Protein AF-Q5BT86-F1 (afdb_monomer)

Foldseek 3Di:
DVVVVVCVVVVVVPPDPPPPQPAAEDDAEQDKDFDDPSHDDDPQWDWDADPVVRTIIIHHDDPPPDDDVVCVVPVVVVVVVVVVVVVVVPPPDDDD

Mean predicted aligned error: 18.53 Å

Organism: Schistosoma japonicum (NCBI:txid6182)

Structure (mmCIF, N/CA/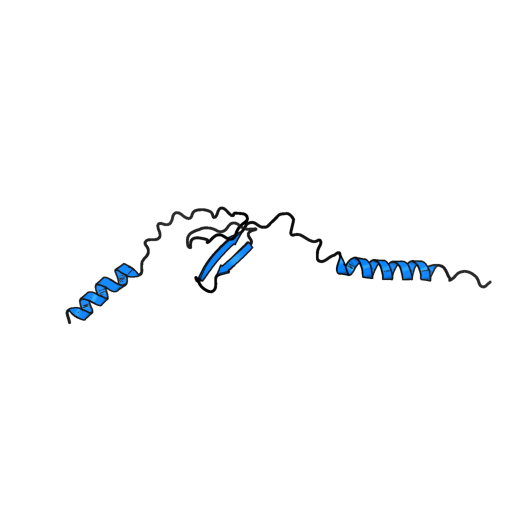C/O backbone):
data_AF-Q5BT86-F1
#
_entry.id   AF-Q5BT86-F1
#
loop_
_atom_site.group_PDB
_atom_site.id
_atom_site.type_symbol
_atom_site.label_atom_id
_atom_site.label_alt_id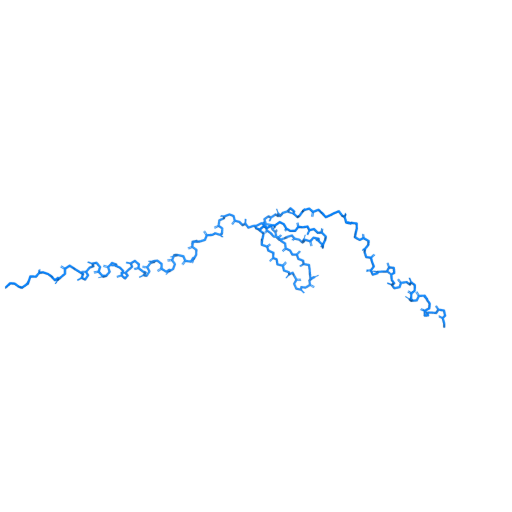
_atom_site.label_comp_id
_atom_site.label_asym_id
_atom_site.label_entity_id
_atom_site.label_seq_id
_atom_site.pdbx_PDB_ins_code
_atom_site.Cartn_x
_atom_site.Cartn_y
_atom_site.Cartn_z
_atom_site.occupancy
_atom_site.B_iso_or_equiv
_atom_site.auth_seq_id
_atom_site.auth_comp_id
_atom_site.auth_asym_id
_atom_site.auth_atom_id
_atom_site.pdbx_PDB_model_num
ATOM 1 N N . MET A 1 1 ? -21.801 3.849 41.386 1.00 61.84 1 MET A N 1
ATOM 2 C CA . MET A 1 1 ? -22.513 2.952 40.447 1.00 61.84 1 MET A CA 1
ATOM 3 C C . MET A 1 1 ? -22.869 3.656 39.135 1.00 61.84 1 MET A C 1
ATOM 5 O O . MET A 1 1 ? -22.438 3.185 38.098 1.00 61.84 1 MET A O 1
ATOM 9 N N . TYR A 1 2 ? -23.525 4.823 39.165 1.00 64.50 2 TYR A N 1
ATOM 10 C CA . TYR A 1 2 ? -23.893 5.611 37.971 1.00 64.50 2 TYR A CA 1
ATOM 11 C C . TYR A 1 2 ? -22.717 5.966 37.035 1.00 64.50 2 TYR A C 1
ATOM 13 O O . TYR A 1 2 ? -22.799 5.775 35.828 1.00 64.50 2 TYR A O 1
ATOM 21 N N . ILE A 1 3 ? -21.582 6.394 37.598 1.00 63.59 3 ILE A N 1
ATOM 22 C CA . ILE A 1 3 ? -2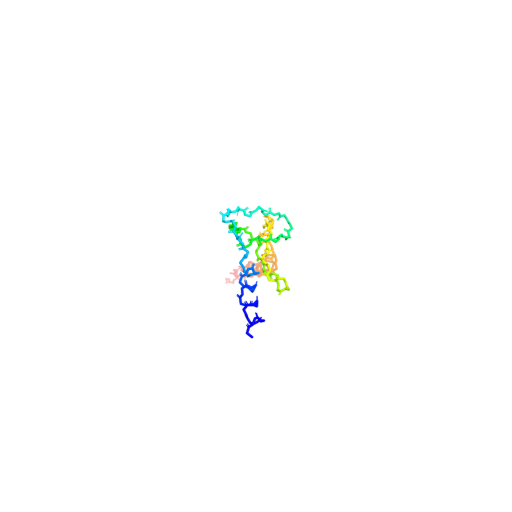0.394 6.824 36.834 1.00 63.59 3 ILE A CA 1
ATOM 23 C C . ILE A 1 3 ? -19.748 5.663 36.053 1.00 63.59 3 ILE A C 1
ATOM 25 O O . ILE A 1 3 ? -19.212 5.883 34.972 1.00 63.59 3 ILE A O 1
ATOM 29 N N . MET A 1 4 ? -19.848 4.424 36.555 1.00 62.94 4 MET A N 1
ATOM 30 C CA . MET A 1 4 ? -19.330 3.241 35.851 1.00 62.94 4 MET A CA 1
ATOM 31 C C . MET A 1 4 ? -20.229 2.824 34.689 1.00 62.94 4 MET A C 1
ATOM 33 O O . MET A 1 4 ? -19.746 2.330 33.679 1.00 62.94 4 MET A O 1
ATOM 37 N N . CYS A 1 5 ? -21.538 3.045 34.812 1.00 62.09 5 CYS A N 1
ATOM 38 C CA . CYS A 1 5 ? -22.467 2.786 33.723 1.00 62.09 5 CYS A CA 1
ATOM 39 C C . CYS A 1 5 ? -22.221 3.765 32.570 1.00 62.09 5 CYS A C 1
ATOM 41 O O . CYS A 1 5 ? -22.122 3.325 31.433 1.00 62.09 5 CYS A O 1
ATOM 43 N N . VAL A 1 6 ? -22.035 5.060 32.863 1.00 66.44 6 VAL A N 1
ATOM 44 C CA . VAL A 1 6 ? -21.805 6.100 31.842 1.00 66.44 6 VAL A CA 1
ATOM 45 C C . VAL A 1 6 ? -20.543 5.818 31.018 1.00 66.44 6 VAL A C 1
ATOM 47 O O . VAL A 1 6 ? -20.577 5.948 29.800 1.00 66.44 6 VAL A O 1
ATOM 50 N N . SER A 1 7 ? -19.447 5.362 31.627 1.00 64.69 7 SER A N 1
ATOM 51 C CA . SER A 1 7 ? -18.235 5.017 30.873 1.00 64.69 7 SER A CA 1
ATOM 52 C C . SER A 1 7 ? -18.405 3.765 30.004 1.00 64.69 7 SER A C 1
ATOM 54 O O . SER A 1 7 ? -17.954 3.763 28.861 1.00 64.69 7 SER A O 1
ATOM 56 N N . ILE A 1 8 ? -19.102 2.733 30.492 1.00 68.88 8 ILE A N 1
ATOM 57 C CA . ILE A 1 8 ? -19.326 1.475 29.755 1.00 68.88 8 ILE A CA 1
ATOM 58 C C . ILE A 1 8 ? -20.228 1.671 28.525 1.00 68.88 8 ILE A C 1
ATOM 60 O O . ILE A 1 8 ? -20.007 1.001 27.520 1.00 68.88 8 ILE A O 1
ATOM 64 N N . VAL A 1 9 ? -21.203 2.590 28.557 1.00 65.88 9 VAL A N 1
ATOM 65 C CA . VAL A 1 9 ? -22.033 2.897 27.371 1.00 65.88 9 VAL A CA 1
ATOM 66 C C . VAL A 1 9 ? -21.415 3.926 26.420 1.00 65.88 9 VAL A C 1
ATOM 68 O O . VAL A 1 9 ? -21.699 3.871 25.227 1.00 65.88 9 VAL A O 1
ATOM 71 N N . VAL A 1 10 ? -20.555 4.835 26.894 1.00 64.81 10 VAL A N 1
ATOM 72 C CA . VAL A 1 10 ? -19.961 5.888 26.042 1.00 64.81 10 VAL A CA 1
ATOM 73 C C . VAL A 1 10 ? -18.697 5.411 25.311 1.00 64.81 10 VAL A C 1
ATOM 75 O O . VAL A 1 10 ? -18.463 5.813 24.174 1.00 64.81 10 VAL A O 1
ATOM 78 N N . LEU A 1 11 ? -17.903 4.515 25.910 1.00 61.94 11 LEU A N 1
ATOM 79 C CA . LEU A 1 11 ? -16.671 3.988 25.304 1.00 61.94 11 LEU A CA 1
ATOM 80 C C . LEU A 1 11 ? -16.870 3.176 24.001 1.00 61.94 11 LEU A C 1
ATOM 82 O O . LEU A 1 11 ? -16.103 3.406 23.069 1.00 61.94 11 LEU A O 1
ATOM 86 N N . PRO A 1 12 ? -17.863 2.274 23.854 1.00 60.19 12 PRO A N 1
ATOM 87 C CA . PRO A 1 12 ? -18.025 1.502 22.617 1.00 60.19 12 PRO A CA 1
ATOM 88 C C . PRO A 1 12 ? -18.568 2.330 21.441 1.00 60.19 12 PRO A C 1
ATOM 90 O O . PRO A 1 12 ? -18.339 1.961 20.293 1.00 60.19 12 PRO A O 1
ATOM 93 N N . LEU A 1 13 ? -19.225 3.469 21.698 1.00 57.62 13 LEU A N 1
ATOM 94 C CA . LEU A 1 13 ? -19.682 4.397 20.652 1.00 57.62 13 LEU A CA 1
ATOM 95 C C . LEU A 1 13 ? -18.532 5.171 19.986 1.00 57.62 13 LEU A C 1
ATOM 97 O O . LEU A 1 13 ? -18.715 5.705 18.898 1.00 57.62 13 LEU A O 1
ATOM 101 N N . PHE A 1 14 ? -17.354 5.221 20.614 1.00 57.84 14 PHE A N 1
ATOM 102 C CA . PHE A 1 14 ? -16.189 5.948 20.099 1.00 57.84 14 PHE A CA 1
ATOM 103 C C . PHE A 1 14 ? -15.207 5.072 19.301 1.00 57.84 14 PHE A C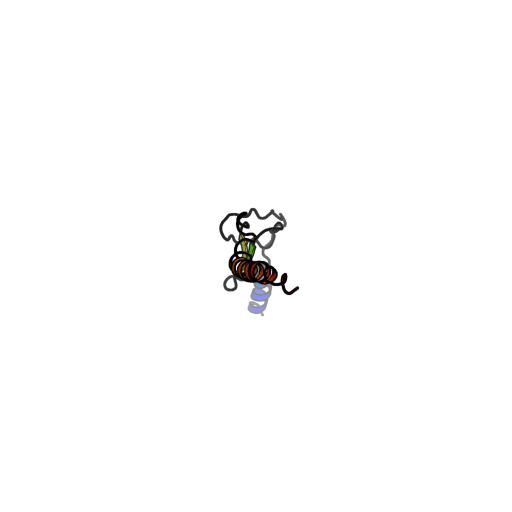 1
ATOM 105 O O . PHE A 1 14 ? -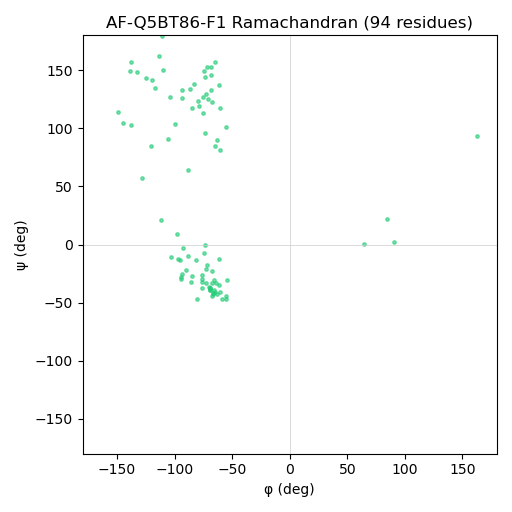14.324 5.609 18.639 1.00 57.84 14 PHE A O 1
ATOM 112 N N . ILE A 1 15 ? -15.330 3.740 19.366 1.00 60.06 15 ILE A N 1
ATOM 113 C CA . ILE A 1 15 ? -14.307 2.811 18.842 1.00 60.06 15 ILE A CA 1
ATOM 114 C C . ILE A 1 15 ? -14.705 2.177 17.501 1.00 60.06 15 ILE A C 1
ATOM 116 O O . ILE A 1 15 ? -13.858 1.598 16.827 1.00 60.06 15 ILE A O 1
ATOM 120 N N . VAL A 1 16 ? -15.956 2.317 17.058 1.00 58.50 16 VAL A N 1
ATOM 121 C CA . VAL A 1 16 ? -16.397 1.753 15.775 1.00 58.50 16 VAL A CA 1
ATOM 122 C C . VAL A 1 16 ? -16.553 2.878 14.750 1.00 58.50 16 VAL A C 1
ATOM 124 O O . VAL A 1 16 ? -17.638 3.454 14.650 1.00 58.50 16 VAL A O 1
ATOM 127 N N . PRO A 1 17 ? -15.513 3.222 13.965 1.00 55.69 17 PRO A N 1
ATOM 128 C CA . PRO A 1 17 ? -15.769 3.897 12.707 1.00 55.69 17 PRO A CA 1
ATOM 129 C C . PRO A 1 17 ? -16.629 2.938 11.883 1.00 55.69 17 PRO A C 1
ATOM 131 O O . PRO A 1 17 ? -16.230 1.810 11.597 1.00 55.69 17 PRO A O 1
ATOM 134 N N . LEU A 1 18 ? -17.849 3.364 11.566 1.00 54.62 18 LEU A N 1
ATOM 135 C CA . LEU A 1 18 ? -18.716 2.687 10.613 1.00 54.62 18 LEU A CA 1
ATOM 136 C C . LEU A 1 18 ? -18.033 2.787 9.244 1.00 54.62 18 LEU A C 1
ATOM 138 O O . LEU A 1 18 ? -18.282 3.722 8.485 1.00 54.62 18 LEU A O 1
ATOM 142 N N . THR A 1 19 ? -17.109 1.874 8.951 1.00 54.62 19 THR A N 1
ATOM 143 C CA . THR A 1 19 ? -16.485 1.798 7.636 1.00 54.62 19 THR A CA 1
ATOM 144 C C . THR A 1 19 ? -17.516 1.215 6.680 1.00 54.62 19 THR A C 1
ATOM 146 O O . THR A 1 19 ? -17.771 0.014 6.604 1.00 54.62 19 THR A O 1
ATOM 149 N N . SER A 1 20 ? -18.208 2.122 5.994 1.00 52.19 20 SER A N 1
ATOM 150 C CA . SER A 1 20 ? -19.023 1.811 4.830 1.00 52.19 20 SER A CA 1
ATOM 151 C C . SER A 1 20 ? -18.127 1.100 3.813 1.00 52.19 20 SER A C 1
ATOM 153 O O . SER A 1 20 ? -17.345 1.757 3.131 1.00 52.19 20 SER A O 1
ATOM 155 N N . GLN A 1 21 ? -18.234 -0.232 3.731 1.00 55.03 21 GLN A N 1
ATOM 156 C CA . GLN A 1 21 ? -17.570 -1.086 2.742 1.00 55.03 21 GLN A CA 1
ATOM 157 C C . GLN A 1 21 ? -18.013 -0.697 1.323 1.00 55.03 21 GLN A C 1
ATOM 159 O O . GLN A 1 21 ? -18.890 -1.303 0.717 1.00 55.03 21 GLN A O 1
ATOM 164 N N . ASN A 1 22 ? -17.404 0.349 0.782 1.00 57.53 22 ASN A N 1
ATOM 165 C CA . ASN A 1 22 ? -17.311 0.576 -0.645 1.00 57.53 22 ASN A CA 1
ATOM 166 C C . ASN A 1 22 ? -15.815 0.613 -0.940 1.00 57.53 22 ASN A C 1
ATOM 168 O O . ASN A 1 22 ? -15.182 1.666 -0.863 1.00 57.53 22 ASN A O 1
ATOM 172 N N . SER A 1 23 ? -15.237 -0.572 -1.141 1.00 62.53 23 SER A N 1
ATOM 173 C CA . SER A 1 23 ? -13.816 -0.748 -1.423 1.00 62.53 23 SER A CA 1
ATOM 174 C C . SER A 1 23 ? -13.487 -0.068 -2.750 1.00 62.53 23 SER A C 1
ATOM 176 O O . SER A 1 23 ? -13.617 -0.656 -3.826 1.00 62.53 23 SER A O 1
ATOM 178 N N . SER A 1 24 ? -13.115 1.206 -2.682 1.00 81.44 24 SER A N 1
ATOM 179 C CA . SER A 1 24 ? -12.639 1.943 -3.844 1.00 81.44 24 SER A CA 1
ATOM 180 C C . SER A 1 24 ? -11.238 1.455 -4.228 1.00 81.44 24 SER A C 1
ATOM 182 O O . SER A 1 24 ? -10.480 0.936 -3.403 1.00 81.44 24 SER A O 1
ATOM 184 N N . ILE A 1 25 ? -10.893 1.576 -5.507 1.00 84.06 25 ILE A N 1
ATOM 185 C CA . ILE A 1 25 ? -9.548 1.261 -6.001 1.00 84.06 25 ILE A CA 1
ATOM 186 C C . ILE A 1 25 ? -8.656 2.483 -5.765 1.00 84.06 25 ILE A C 1
ATOM 188 O O . ILE A 1 25 ? -9.085 3.620 -5.977 1.00 84.06 25 ILE A O 1
ATOM 192 N N . PHE A 1 26 ? -7.421 2.264 -5.316 1.00 87.06 26 PHE A N 1
ATOM 193 C CA . PHE A 1 26 ? -6.429 3.328 -5.176 1.00 87.06 26 PHE A CA 1
ATOM 194 C C . PHE A 1 26 ? -5.944 3.816 -6.540 1.00 87.06 26 PHE A C 1
ATOM 196 O O . PHE A 1 26 ? -5.477 3.022 -7.356 1.00 87.06 26 PHE A O 1
ATOM 203 N N . VAL A 1 27 ? -6.059 5.127 -6.779 1.00 86.50 27 VAL A N 1
ATOM 204 C CA . VAL A 1 27 ? -5.572 5.787 -7.995 1.00 86.50 27 VAL A CA 1
ATOM 205 C C . VAL A 1 27 ? -4.229 6.448 -7.672 1.00 86.50 27 VAL A C 1
ATOM 207 O O . VAL A 1 27 ? -4.212 7.479 -7.004 1.00 86.50 27 VAL A O 1
ATOM 210 N N . PRO A 1 28 ? -3.106 5.859 -8.108 1.00 84.81 28 PRO A N 1
ATOM 211 C CA . PRO A 1 28 ? -1.772 6.340 -7.775 1.00 84.81 28 PRO A CA 1
ATOM 212 C C . PRO A 1 28 ? -1.415 7.622 -8.533 1.00 84.81 28 PRO A C 1
ATOM 214 O O . PRO A 1 28 ? -1.724 7.761 -9.717 1.00 84.81 28 PRO A O 1
ATOM 217 N N . SER A 1 29 ? -0.678 8.519 -7.878 1.00 88.19 29 SER A N 1
ATOM 218 C CA . SER A 1 29 ? -0.038 9.677 -8.516 1.00 88.19 29 SER A CA 1
ATOM 219 C C . SER A 1 29 ? 1.493 9.555 -8.539 1.00 88.19 29 SER A C 1
ATOM 221 O O . SER A 1 29 ? 2.058 8.569 -8.061 1.00 88.19 29 SER A O 1
ATOM 223 N N . HIS A 1 30 ? 2.175 10.558 -9.105 1.00 88.00 30 HIS A N 1
ATOM 224 C CA . HIS A 1 30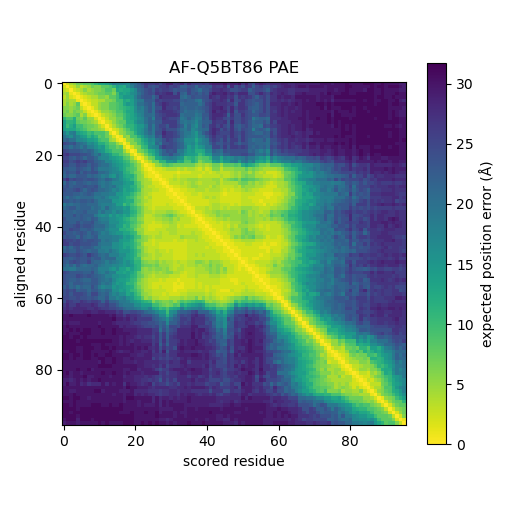 ? 3.641 10.660 -9.083 1.00 88.00 30 HIS A CA 1
ATOM 225 C C . HIS A 1 30 ? 4.206 11.078 -7.719 1.00 88.00 30 HIS A C 1
ATOM 227 O O . HIS A 1 30 ? 5.420 11.032 -7.543 1.00 88.00 30 HIS A O 1
ATOM 233 N N . ASP A 1 31 ? 3.366 11.448 -6.754 1.00 88.62 31 ASP A N 1
ATOM 234 C CA . ASP A 1 31 ? 3.773 11.774 -5.390 1.00 88.62 31 ASP A CA 1
ATOM 235 C C . ASP A 1 31 ? 3.229 10.743 -4.398 1.00 88.62 31 ASP A C 1
ATOM 237 O O . ASP A 1 31 ? 2.324 9.963 -4.700 1.00 88.62 31 ASP A O 1
ATOM 241 N N . TRP A 1 32 ? 3.813 10.719 -3.201 1.00 91.00 32 TRP A N 1
ATOM 242 C CA . TRP A 1 32 ? 3.346 9.856 -2.120 1.00 91.00 32 TRP A CA 1
ATOM 243 C C . TRP A 1 32 ? 1.974 10.313 -1.633 1.00 91.00 32 TRP A C 1
ATOM 245 O O . TRP A 1 32 ? 1.816 11.451 -1.194 1.00 91.00 32 TRP A O 1
ATOM 255 N N . GLN A 1 33 ? 1.000 9.410 -1.689 1.00 90.88 33 GLN A N 1
ATOM 256 C CA . GLN A 1 33 ? -0.362 9.656 -1.230 1.00 90.88 33 GLN A CA 1
ATOM 257 C C . GLN A 1 33 ? -0.775 8.607 -0.209 1.00 90.88 33 GLN A C 1
ATOM 259 O O . GLN A 1 33 ? -0.414 7.438 -0.329 1.00 90.88 33 GLN A O 1
ATOM 264 N N . GLU A 1 34 ? -1.535 9.034 0.792 1.00 91.38 34 GLU A N 1
ATOM 265 C CA . GLU A 1 34 ? -2.083 8.155 1.816 1.00 91.38 34 GLU A CA 1
ATOM 266 C C . GLU A 1 34 ? -3.147 7.224 1.219 1.00 91.38 34 GLU A C 1
ATOM 268 O O . GLU A 1 34 ? -4.030 7.655 0.477 1.00 91.38 34 GLU A O 1
ATOM 273 N N . VAL A 1 35 ? -3.046 5.939 1.543 1.00 89.12 35 VAL A N 1
ATOM 274 C CA . VAL A 1 35 ? -4.004 4.902 1.172 1.00 89.12 35 VAL A CA 1
ATOM 275 C C . VAL A 1 35 ? -5.006 4.752 2.308 1.00 89.12 35 VAL A C 1
ATOM 277 O O . VAL A 1 35 ? -4.623 4.509 3.456 1.00 89.12 35 VAL A O 1
ATOM 280 N N . LEU A 1 36 ? -6.294 4.856 1.984 1.00 88.25 36 LEU A N 1
ATOM 281 C CA . LEU A 1 36 ? -7.353 4.645 2.966 1.00 88.25 36 LEU A CA 1
ATOM 282 C C . LEU A 1 36 ? -7.408 3.160 3.388 1.00 88.25 36 LEU A C 1
ATOM 284 O O . LEU A 1 36 ? -7.193 2.288 2.546 1.00 88.25 36 LEU A O 1
ATOM 288 N N . PRO A 1 37 ? -7.741 2.841 4.654 1.00 81.12 37 PRO A N 1
ATOM 289 C CA . PRO A 1 37 ? -7.721 1.466 5.170 1.00 81.12 37 PRO A CA 1
ATOM 290 C C . PRO A 1 37 ? -8.550 0.446 4.373 1.00 81.12 37 PRO A C 1
ATOM 292 O O . PRO A 1 37 ? -8.175 -0.720 4.305 1.00 81.12 37 PRO A O 1
ATOM 295 N N . ASP A 1 38 ? -9.643 0.885 3.747 1.00 83.38 38 ASP A N 1
ATOM 296 C CA . ASP A 1 38 ? -10.558 0.026 2.978 1.00 83.38 38 ASP A CA 1
ATOM 297 C C . ASP A 1 38 ? -10.290 0.059 1.461 1.00 83.38 38 ASP A C 1
ATOM 299 O O . ASP A 1 38 ? -11.083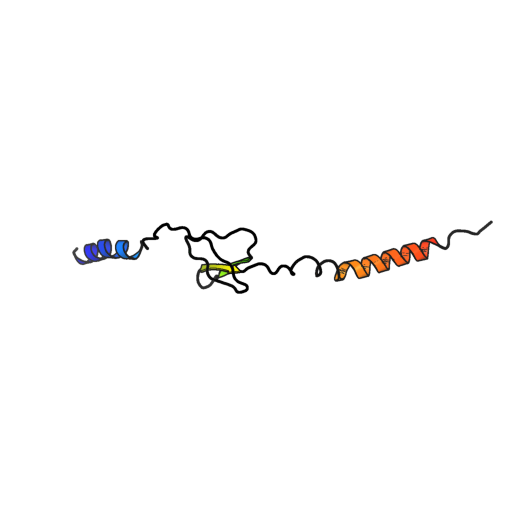 -0.443 0.658 1.00 83.38 38 ASP A O 1
ATOM 303 N N . GLN A 1 39 ? -9.192 0.689 1.042 1.00 84.88 39 GLN A N 1
ATOM 304 C CA . GLN A 1 39 ? -8.860 0.889 -0.361 1.00 84.88 39 GLN A CA 1
ATOM 305 C C . GLN A 1 39 ? -7.954 -0.229 -0.875 1.00 84.88 39 GLN A C 1
ATOM 307 O O . GLN A 1 39 ? -6.945 -0.579 -0.264 1.00 84.88 39 GLN A O 1
ATOM 312 N N . THR A 1 40 ? -8.292 -0.785 -2.038 1.00 86.19 40 THR A N 1
ATOM 313 C CA . THR A 1 40 ? -7.451 -1.817 -2.658 1.00 86.19 40 THR A CA 1
ATOM 314 C C . THR A 1 40 ? -6.273 -1.166 -3.375 1.00 86.19 40 THR A C 1
ATOM 316 O O . THR A 1 40 ? -6.470 -0.342 -4.272 1.00 86.19 40 THR A O 1
ATOM 319 N N . ILE A 1 41 ? -5.052 -1.560 -3.006 1.00 87.44 41 ILE A N 1
ATOM 320 C CA . ILE A 1 41 ? -3.820 -1.112 -3.664 1.00 87.44 41 ILE A CA 1
ATOM 321 C C . ILE A 1 41 ? -3.559 -2.011 -4.883 1.00 87.44 41 ILE A C 1
ATOM 323 O O . ILE A 1 41 ? -3.356 -3.216 -4.705 1.00 87.44 41 ILE A O 1
ATOM 327 N N . PRO A 1 42 ? -3.557 -1.476 -6.117 1.00 86.38 42 PRO A N 1
ATOM 328 C CA . PRO A 1 42 ? -3.219 -2.267 -7.294 1.00 86.38 42 PRO A CA 1
ATOM 329 C C . PRO A 1 42 ? -1.726 -2.655 -7.299 1.00 86.38 42 PRO A C 1
ATOM 331 O O . PRO A 1 42 ? -0.892 -1.942 -6.732 1.00 86.38 42 PRO A O 1
ATOM 334 N N . PRO A 1 43 ? -1.357 -3.779 -7.943 1.00 85.38 43 PRO A N 1
ATOM 335 C CA . PRO A 1 43 ? 0.038 -4.196 -8.056 1.00 85.38 43 PRO A CA 1
ATOM 336 C C . PRO A 1 43 ? 0.859 -3.203 -8.894 1.00 85.38 43 PRO A C 1
ATOM 338 O O . PRO A 1 43 ? 0.322 -2.493 -9.742 1.00 85.38 43 PRO A O 1
ATOM 341 N N . GLY A 1 44 ? 2.181 -3.193 -8.692 1.00 86.56 44 GLY A N 1
ATOM 342 C CA . GLY A 1 44 ? 3.098 -2.336 -9.457 1.00 86.56 44 GLY A CA 1
ATOM 343 C C . GLY A 1 44 ? 3.240 -0.906 -8.922 1.00 86.56 44 GLY A C 1
ATOM 344 O O . GLY A 1 44 ? 3.638 -0.015 -9.668 1.00 86.56 44 GLY A O 1
ATOM 345 N N . LEU A 1 45 ? 2.920 -0.685 -7.643 1.00 90.19 45 LEU A N 1
ATOM 346 C CA . LEU A 1 45 ? 3.108 0.589 -6.947 1.00 90.19 45 LEU A CA 1
ATOM 347 C C . LEU A 1 45 ? 4.214 0.511 -5.901 1.00 90.19 45 LEU A C 1
ATOM 349 O O . LEU A 1 45 ? 4.425 -0.529 -5.276 1.00 90.19 45 LEU A O 1
ATOM 353 N N . ASN A 1 46 ? 4.868 1.646 -5.664 1.00 90.19 46 ASN A N 1
ATOM 354 C CA . ASN A 1 46 ? 5.766 1.802 -4.531 1.00 90.19 46 ASN A CA 1
ATOM 355 C C . ASN A 1 46 ? 4.913 2.039 -3.290 1.00 90.19 46 ASN A C 1
ATOM 357 O O . ASN A 1 46 ? 4.186 3.028 -3.233 1.00 90.19 46 ASN A O 1
ATOM 361 N N . VAL A 1 47 ? 5.012 1.148 -2.306 1.00 90.94 47 VAL A N 1
ATOM 362 C CA . VAL A 1 47 ? 4.242 1.212 -1.059 1.00 90.94 47 VAL A CA 1
ATOM 363 C C . VAL A 1 47 ? 5.199 1.378 0.112 1.00 90.94 47 VAL A C 1
ATOM 365 O O . VAL A 1 47 ? 6.210 0.682 0.200 1.00 90.94 47 VAL A O 1
ATOM 368 N N . ARG A 1 48 ? 4.881 2.292 1.029 1.00 92.31 48 ARG A N 1
ATOM 369 C CA . ARG A 1 48 ? 5.604 2.457 2.294 1.00 92.31 48 ARG A CA 1
ATOM 370 C C . ARG A 1 48 ? 4.633 2.673 3.441 1.00 92.31 48 ARG A C 1
ATOM 372 O O . ARG A 1 48 ? 3.527 3.159 3.240 1.00 92.31 48 ARG A O 1
ATOM 379 N N . GLN A 1 49 ? 5.072 2.370 4.656 1.00 91.94 49 GLN A N 1
ATOM 380 C CA . GLN A 1 49 ? 4.332 2.724 5.862 1.00 91.94 49 GLN A CA 1
ATOM 381 C C . GLN A 1 49 ? 4.998 3.911 6.551 1.00 91.94 49 GLN A C 1
ATOM 383 O O . GLN A 1 49 ? 6.189 3.879 6.867 1.00 91.94 49 GLN A O 1
ATOM 388 N N . ASN A 1 50 ? 4.222 4.954 6.822 1.00 91.00 50 ASN A N 1
ATOM 389 C CA . ASN A 1 50 ? 4.685 6.081 7.607 1.00 91.00 50 ASN A CA 1
ATOM 390 C C . ASN A 1 50 ? 4.737 5.680 9.087 1.00 91.00 50 ASN A C 1
ATOM 392 O O . ASN A 1 50 ? 3.714 5.428 9.716 1.00 91.00 50 ASN A O 1
ATOM 396 N N . ILE A 1 51 ? 5.927 5.615 9.681 1.00 91.94 51 ILE A N 1
ATOM 397 C CA . ILE A 1 51 ? 6.085 5.156 11.072 1.00 91.94 51 ILE A CA 1
ATOM 398 C C . ILE A 1 51 ? 5.479 6.106 12.113 1.00 91.94 51 ILE A C 1
ATOM 400 O O . ILE A 1 51 ? 5.162 5.655 13.215 1.00 91.94 51 ILE A O 1
ATOM 404 N N . ARG A 1 52 ? 5.315 7.393 11.773 1.00 90.94 52 ARG A N 1
ATOM 405 C CA . ARG A 1 52 ? 4.786 8.427 12.670 1.00 90.94 52 ARG A CA 1
ATOM 406 C C . ARG A 1 52 ? 3.265 8.382 12.733 1.00 90.94 52 ARG A C 1
ATOM 408 O O . ARG A 1 52 ? 2.707 8.446 13.820 1.00 90.94 52 ARG A O 1
ATOM 415 N N . THR A 1 53 ? 2.615 8.286 11.576 1.00 88.50 53 THR A N 1
ATOM 416 C CA . THR A 1 53 ? 1.147 8.293 11.460 1.00 88.50 53 THR A CA 1
ATOM 417 C C . THR A 1 53 ? 0.547 6.892 11.369 1.00 88.50 53 THR A C 1
ATOM 419 O O . THR A 1 53 ? -0.655 6.737 11.530 1.00 88.50 53 THR A O 1
ATOM 422 N N . LYS A 1 54 ? 1.380 5.868 11.140 1.00 88.94 54 LYS A N 1
ATOM 423 C CA . LYS A 1 54 ? 1.019 4.463 10.879 1.00 88.94 54 LYS A CA 1
ATOM 424 C C . LYS A 1 54 ? 0.235 4.215 9.590 1.00 88.94 54 LYS A C 1
ATOM 426 O O . LYS A 1 54 ? -0.031 3.050 9.288 1.00 88.94 54 LYS A O 1
ATOM 431 N N . TYR A 1 55 ? -0.045 5.254 8.808 1.00 88.50 55 TYR A N 1
ATOM 432 C CA . TYR A 1 55 ? -0.736 5.125 7.534 1.00 88.50 55 TYR A CA 1
ATOM 433 C C . TYR A 1 55 ? 0.157 4.546 6.440 1.00 88.50 55 TYR A C 1
ATOM 435 O O . TYR A 1 55 ? 1.382 4.714 6.438 1.00 88.50 55 TYR A O 1
ATOM 443 N N . THR A 1 56 ? -0.484 3.835 5.517 1.00 90.44 56 THR A N 1
ATOM 444 C CA . THR A 1 56 ? 0.164 3.310 4.318 1.00 90.44 56 THR A CA 1
ATOM 445 C C . THR A 1 56 ? 0.119 4.383 3.247 1.00 90.44 56 THR A C 1
ATOM 447 O O . THR A 1 56 ? -0.915 5.002 3.040 1.00 90.44 56 THR A O 1
ATOM 450 N N . GLU A 1 57 ? 1.233 4.611 2.570 1.00 92.00 57 GLU A N 1
ATOM 451 C CA . GLU A 1 57 ? 1.347 5.560 1.473 1.00 92.00 57 GLU A CA 1
ATOM 452 C C . GLU A 1 57 ? 1.776 4.807 0.212 1.00 92.00 57 GLU A C 1
ATOM 454 O O . GLU A 1 57 ? 2.611 3.900 0.279 1.00 92.00 57 GLU A O 1
ATOM 459 N N . ALA A 1 58 ? 1.232 5.193 -0.939 1.00 91.81 58 ALA A N 1
ATOM 460 C CA . ALA A 1 58 ? 1.582 4.612 -2.225 1.00 91.81 58 ALA A CA 1
ATOM 461 C C . ALA A 1 58 ? 1.850 5.688 -3.288 1.00 91.81 58 ALA A C 1
ATOM 463 O O . ALA A 1 58 ? 1.272 6.775 -3.256 1.00 91.81 58 ALA A O 1
ATOM 464 N N . LYS A 1 59 ? 2.752 5.376 -4.223 1.00 92.44 59 LYS A N 1
ATOM 465 C CA . LYS A 1 59 ? 3.144 6.217 -5.364 1.00 92.44 59 LYS A CA 1
ATOM 466 C C . LYS A 1 59 ? 3.305 5.351 -6.625 1.00 92.44 59 LYS A C 1
ATOM 468 O O . LYS A 1 59 ? 3.696 4.186 -6.536 1.00 92.44 59 LYS A O 1
ATOM 473 N N . SER A 1 60 ? 3.041 5.924 -7.801 1.00 89.19 60 SER A N 1
ATOM 474 C CA . SER A 1 60 ? 3.338 5.312 -9.103 1.00 89.19 60 SER A CA 1
ATOM 475 C C . SER A 1 60 ? 4.836 5.060 -9.290 1.00 89.19 60 SER A C 1
ATOM 477 O O . SER A 1 60 ? 5.660 5.932 -9.011 1.00 89.19 60 SER A O 1
ATOM 479 N N . ILE A 1 61 ? 5.192 3.891 -9.824 1.00 84.69 61 ILE A N 1
ATOM 480 C CA . ILE A 1 61 ? 6.568 3.622 -10.242 1.00 84.69 61 ILE A CA 1
ATOM 481 C C . ILE A 1 61 ? 6.874 4.409 -11.524 1.00 84.69 61 ILE A C 1
ATOM 483 O O . ILE A 1 61 ? 6.087 4.401 -12.477 1.00 84.69 61 ILE A O 1
ATOM 487 N N . ASP A 1 62 ? 7.986 5.141 -11.539 1.00 81.50 62 ASP A N 1
ATOM 488 C CA . ASP A 1 62 ? 8.408 5.889 -12.719 1.00 81.50 62 ASP A CA 1
ATOM 489 C C . ASP A 1 62 ? 8.975 4.898 -13.749 1.00 81.50 62 ASP A C 1
ATOM 491 O O . ASP A 1 62 ? 9.849 4.089 -13.447 1.00 81.50 62 ASP A O 1
ATOM 495 N N . LYS A 1 63 ? 8.478 4.932 -14.992 1.00 70.62 63 LYS A N 1
ATOM 496 C CA . LYS A 1 63 ? 8.843 3.949 -16.037 1.00 70.62 63 LYS A CA 1
ATOM 497 C C . LYS A 1 63 ? 10.335 3.945 -16.407 1.00 70.62 63 LYS A C 1
ATOM 499 O O . LYS A 1 63 ? 10.777 3.033 -17.097 1.00 70.62 63 LYS A O 1
ATOM 504 N N . SER A 1 64 ? 11.099 4.949 -15.979 1.00 61.25 64 SER A N 1
ATOM 505 C CA . SER A 1 64 ? 12.541 5.058 -16.211 1.00 61.25 64 SER A CA 1
ATOM 506 C C . SER A 1 64 ? 13.396 4.375 -15.142 1.00 61.25 64 SER A C 1
ATOM 508 O O . SER A 1 64 ? 14.601 4.247 -15.337 1.00 61.25 64 SER A O 1
ATOM 510 N N . SER A 1 65 ? 12.823 3.920 -14.022 1.00 57.12 65 SER A N 1
ATOM 511 C CA . SER A 1 65 ? 13.598 3.310 -12.940 1.00 57.12 65 SER A CA 1
ATOM 512 C C . SER A 1 65 ? 13.766 1.806 -13.153 1.00 57.12 65 SER A C 1
ATOM 514 O O . SER A 1 65 ? 13.256 1.004 -12.377 1.00 57.12 65 SER A O 1
ATOM 516 N N . HIS A 1 66 ? 14.452 1.401 -14.222 1.00 54.16 66 HIS A N 1
ATOM 517 C CA . HIS A 1 66 ? 14.883 0.014 -14.378 1.00 54.16 66 HIS A CA 1
ATOM 518 C C . HIS A 1 66 ? 16.205 -0.087 -15.168 1.00 54.16 66 HIS A C 1
ATOM 520 O O . HIS A 1 66 ? 16.250 0.120 -16.375 1.00 54.16 66 HIS A O 1
ATOM 526 N N . VAL A 1 67 ? 17.245 -0.540 -14.450 1.00 54.69 67 VAL A N 1
ATOM 527 C CA . VAL A 1 67 ? 18.399 -1.338 -14.930 1.00 54.69 67 VAL A CA 1
ATOM 528 C C . VAL A 1 67 ? 19.669 -0.610 -15.422 1.00 54.69 67 VAL A C 1
ATOM 530 O O . VAL A 1 67 ? 20.640 -1.286 -15.742 1.00 54.69 67 VAL A O 1
ATOM 533 N N . THR A 1 68 ? 19.791 0.719 -15.394 1.00 53.19 68 THR A N 1
ATOM 534 C CA . THR A 1 68 ? 21.081 1.355 -15.780 1.00 53.19 68 THR A CA 1
ATOM 535 C C . THR A 1 68 ? 22.084 1.576 -14.646 1.00 53.19 68 THR A C 1
ATOM 537 O O . THR A 1 68 ? 23.279 1.592 -14.924 1.00 53.19 68 THR A O 1
ATOM 540 N N . ASP A 1 69 ? 21.663 1.627 -13.379 1.00 53.34 69 ASP A N 1
ATOM 541 C CA . ASP A 1 69 ? 22.610 1.894 -12.275 1.00 53.34 69 ASP A CA 1
ATOM 542 C C . ASP A 1 69 ? 23.390 0.651 -11.810 1.00 53.34 69 ASP A C 1
ATOM 544 O O . ASP A 1 69 ? 24.381 0.774 -11.103 1.00 53.34 69 ASP A O 1
ATOM 548 N N . ILE A 1 70 ? 22.984 -0.558 -12.217 1.00 56.25 70 ILE A N 1
ATOM 549 C CA . ILE A 1 70 ? 23.688 -1.802 -11.842 1.00 56.25 70 ILE A CA 1
ATOM 550 C C . ILE A 1 70 ? 24.726 -2.203 -12.904 1.00 56.25 70 ILE A C 1
ATOM 552 O O . ILE A 1 70 ? 25.696 -2.893 -12.596 1.00 56.25 70 ILE A O 1
ATOM 556 N N . ILE A 1 71 ? 24.544 -1.785 -14.162 1.00 56.16 71 ILE A N 1
ATOM 557 C CA . ILE A 1 71 ? 25.378 -2.256 -15.280 1.00 56.16 71 ILE A CA 1
ATOM 558 C C . ILE A 1 71 ? 26.557 -1.312 -15.556 1.00 56.16 71 ILE A C 1
ATOM 560 O O . ILE A 1 71 ? 27.616 -1.792 -15.959 1.00 56.16 71 ILE A O 1
ATOM 564 N N . SER A 1 72 ? 26.430 -0.007 -15.296 1.00 56.38 72 SER A N 1
ATOM 565 C CA . SER A 1 72 ? 27.486 0.958 -15.645 1.00 56.38 72 SER A CA 1
ATOM 566 C C . SER A 1 72 ? 28.778 0.773 -14.841 1.00 56.38 72 SER A C 1
ATOM 568 O O . SER A 1 72 ? 29.852 0.781 -15.432 1.00 56.38 72 SER A O 1
ATOM 570 N N . ASP A 1 73 ? 28.704 0.505 -13.534 1.00 57.94 73 ASP A N 1
ATOM 571 C CA . ASP A 1 73 ? 29.921 0.392 -12.709 1.00 57.94 73 ASP A CA 1
ATOM 572 C C . ASP A 1 73 ? 30.672 -0.942 -12.903 1.00 57.94 73 ASP A C 1
ATOM 574 O O . ASP A 1 73 ? 31.885 -1.020 -12.711 1.00 57.94 73 ASP A O 1
ATOM 578 N N . GLY A 1 74 ? 29.975 -2.011 -13.307 1.00 57.66 74 GLY A N 1
ATOM 579 C CA . GLY A 1 74 ? 30.566 -3.349 -13.462 1.00 57.66 74 GLY A CA 1
ATOM 580 C C . GLY A 1 74 ? 31.045 -3.687 -14.878 1.00 57.66 74 GLY A C 1
ATOM 581 O O . GLY A 1 74 ? 31.965 -4.493 -15.045 1.00 57.66 74 GLY A O 1
ATOM 582 N N . LEU A 1 75 ? 30.435 -3.094 -15.909 1.00 60.16 75 LEU A N 1
ATOM 583 C CA . LEU A 1 75 ? 30.725 -3.434 -17.304 1.00 60.16 75 LEU A CA 1
ATOM 584 C C . LEU A 1 75 ? 32.056 -2.839 -17.782 1.00 60.16 75 LEU A C 1
ATOM 586 O O . LEU A 1 75 ? 32.804 -3.519 -18.483 1.00 60.16 75 LEU A O 1
ATOM 590 N N . GLU A 1 76 ? 32.389 -1.622 -17.349 1.00 58.34 76 GLU A N 1
ATOM 591 C CA . GLU A 1 76 ? 33.656 -0.945 -17.668 1.00 58.34 76 GLU A CA 1
ATOM 592 C C . GLU A 1 76 ? 34.862 -1.818 -17.258 1.00 58.34 76 GLU A C 1
ATOM 594 O O . GLU A 1 76 ? 35.757 -2.090 -18.060 1.00 58.34 76 GLU A O 1
ATOM 599 N N . HIS A 1 77 ? 34.844 -2.373 -16.040 1.00 57.53 77 HIS 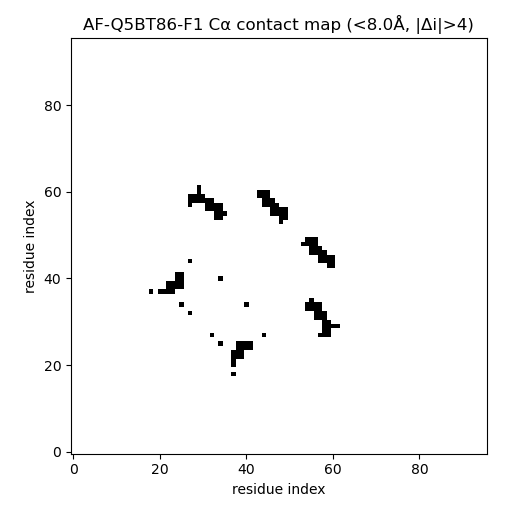A N 1
ATOM 600 C CA . HIS A 1 77 ? 35.913 -3.243 -15.535 1.00 57.53 77 HIS A CA 1
ATOM 601 C C . HIS A 1 77 ? 35.970 -4.611 -16.232 1.00 57.53 77 HIS A C 1
ATOM 603 O O . HIS A 1 77 ? 37.060 -5.141 -16.475 1.00 57.53 77 HIS A O 1
ATOM 609 N N . ALA A 1 78 ? 34.816 -5.188 -16.581 1.00 59.78 78 ALA A N 1
ATOM 610 C CA . ALA A 1 78 ? 34.752 -6.469 -17.280 1.00 59.78 78 ALA A CA 1
ATOM 611 C C . ALA A 1 78 ? 35.264 -6.367 -18.730 1.00 59.78 78 ALA A C 1
ATOM 613 O O . ALA A 1 78 ? 35.990 -7.252 -19.194 1.00 59.78 78 ALA A O 1
ATOM 614 N N . LEU A 1 79 ? 34.947 -5.273 -19.433 1.00 61.34 79 LEU A N 1
ATOM 615 C CA . LEU A 1 79 ? 35.418 -5.021 -20.798 1.00 61.34 79 LEU A CA 1
ATOM 616 C C . LEU A 1 79 ? 36.924 -4.739 -20.846 1.00 61.34 79 LEU A C 1
ATOM 618 O O . LEU A 1 79 ? 37.608 -5.233 -21.747 1.00 61.34 79 LEU A O 1
ATOM 622 N N . VAL A 1 80 ? 37.463 -4.026 -19.849 1.00 64.69 80 VAL A N 1
ATOM 623 C CA . VAL A 1 80 ? 38.914 -3.823 -19.706 1.00 64.69 80 VAL A CA 1
ATOM 624 C C . VAL A 1 80 ? 39.631 -5.169 -19.574 1.00 64.69 80 VAL A C 1
ATOM 626 O O . VAL A 1 80 ? 40.580 -5.412 -20.320 1.00 64.69 80 VAL A O 1
ATOM 629 N N . ASN A 1 81 ? 39.134 -6.081 -18.729 1.00 62.75 81 ASN A N 1
ATOM 630 C CA . ASN A 1 81 ? 39.748 -7.399 -18.544 1.00 62.75 81 ASN A CA 1
ATOM 631 C C . ASN A 1 81 ? 39.682 -8.267 -19.821 1.00 62.75 81 ASN A C 1
ATOM 633 O O . ASN A 1 81 ? 40.662 -8.907 -20.212 1.00 62.75 81 ASN A O 1
ATOM 637 N N . LEU A 1 82 ? 38.557 -8.241 -20.541 1.00 59.66 82 LEU A N 1
ATOM 638 C CA . LEU A 1 82 ? 38.414 -8.997 -21.787 1.00 59.66 82 LEU A CA 1
ATOM 639 C C . LEU A 1 82 ? 39.359 -8.477 -22.887 1.00 59.66 82 LEU A C 1
ATOM 641 O O . LEU A 1 82 ? 39.977 -9.268 -23.601 1.00 59.66 82 LEU A O 1
ATOM 645 N N . SER A 1 83 ? 39.543 -7.155 -22.977 1.00 66.50 83 SER A N 1
ATOM 646 C CA . SER A 1 83 ? 40.494 -6.542 -23.913 1.00 66.50 83 SER A CA 1
ATOM 647 C C . SER A 1 83 ? 41.945 -6.968 -23.645 1.00 66.50 83 SER A C 1
ATOM 649 O O . SER A 1 83 ? 42.712 -7.181 -24.587 1.00 66.50 83 SER A O 1
ATOM 651 N N . THR A 1 84 ? 42.316 -7.173 -22.376 1.00 64.38 84 THR A N 1
ATOM 652 C CA . THR A 1 84 ? 43.641 -7.681 -22.000 1.00 64.38 84 THR A CA 1
ATOM 653 C C . THR A 1 84 ? 43.847 -9.136 -22.402 1.00 64.38 84 THR A C 1
ATOM 655 O O . THR A 1 84 ? 44.928 -9.462 -22.887 1.00 64.38 84 THR A O 1
ATOM 658 N N . TYR A 1 85 ? 42.826 -9.995 -22.306 1.00 56.91 85 TYR A N 1
ATOM 659 C CA . TYR A 1 85 ? 42.924 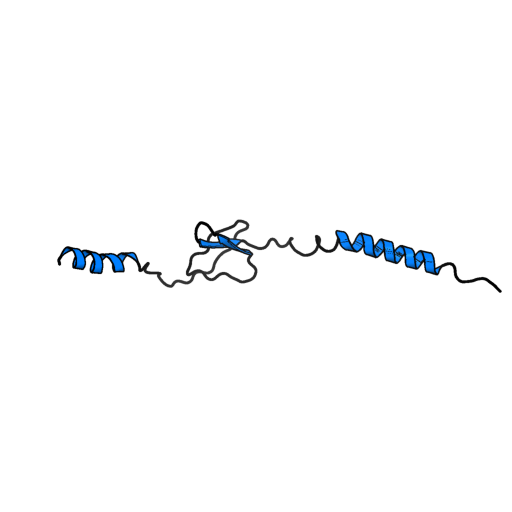-11.375 -22.799 1.00 56.91 85 TYR A CA 1
ATOM 660 C C . TYR A 1 85 ? 43.051 -11.441 -24.326 1.00 56.91 85 TYR A C 1
ATOM 662 O O . TYR A 1 85 ? 43.900 -12.171 -24.836 1.00 56.91 85 TYR A O 1
ATOM 670 N N . PHE A 1 86 ? 42.282 -10.634 -25.066 1.00 63.78 86 PHE A N 1
ATOM 671 C CA . PHE A 1 86 ? 42.420 -10.558 -26.526 1.00 63.78 86 PHE A CA 1
ATOM 672 C C . PHE A 1 86 ? 43.783 -10.004 -26.963 1.00 63.78 86 PHE A C 1
ATOM 674 O O . PHE A 1 86 ? 44.327 -10.448 -27.972 1.00 63.78 86 PHE A O 1
ATOM 681 N N . ARG A 1 87 ? 44.371 -9.080 -26.191 1.00 60.50 87 ARG A N 1
ATOM 682 C CA . ARG A 1 87 ? 45.730 -8.572 -26.433 1.00 60.50 87 ARG A CA 1
ATOM 683 C C . ARG A 1 87 ? 46.816 -9.597 -26.079 1.00 60.50 87 ARG A C 1
ATOM 685 O O . ARG A 1 87 ? 47.837 -9.633 -26.758 1.00 60.50 87 ARG A O 1
ATOM 692 N N . ALA A 1 88 ? 46.598 -10.435 -25.066 1.00 59.59 88 ALA A N 1
ATOM 693 C CA . ALA A 1 88 ? 47.544 -11.473 -24.650 1.00 59.59 88 ALA A CA 1
ATOM 694 C C . ALA A 1 88 ? 47.548 -12.705 -25.578 1.00 59.59 88 ALA A C 1
ATOM 696 O O . ALA A 1 88 ? 48.589 -13.329 -25.759 1.00 59.59 88 ALA A O 1
ATOM 697 N N . GLY A 1 89 ? 46.424 -13.028 -26.227 1.00 54.88 89 GLY A N 1
ATOM 698 C CA . GLY A 1 89 ? 46.307 -14.180 -27.136 1.00 54.88 89 GLY A CA 1
ATOM 699 C C . GLY A 1 89 ? 46.988 -14.031 -28.507 1.00 54.88 89 GLY A C 1
ATOM 700 O O . GLY A 1 89 ? 46.927 -14.952 -29.317 1.00 54.88 89 GLY A O 1
ATOM 701 N N . GLY A 1 90 ? 47.621 -12.888 -28.796 1.00 53.84 90 GLY A N 1
ATOM 702 C CA . GLY A 1 90 ? 48.282 -12.612 -30.080 1.00 53.84 90 GLY A CA 1
ATOM 703 C C . GLY A 1 90 ? 49.775 -12.958 -30.150 1.00 53.84 90 GLY A C 1
ATOM 704 O O . GLY A 1 90 ? 50.372 -12.779 -31.208 1.00 53.84 90 GLY A O 1
ATOM 705 N N . ALA A 1 91 ? 50.395 -13.423 -29.060 1.00 54.56 91 ALA A N 1
ATOM 706 C CA . ALA A 1 91 ? 51.855 -13.553 -28.954 1.00 54.56 91 ALA A CA 1
ATOM 707 C C . ALA A 1 91 ? 52.381 -14.999 -28.888 1.00 54.56 91 ALA A C 1
ATOM 709 O O . ALA A 1 91 ? 53.506 -15.213 -28.450 1.00 54.56 91 ALA A O 1
ATOM 710 N N . GLU A 1 92 ? 51.612 -15.994 -29.338 1.00 56.75 92 GLU A N 1
ATOM 711 C CA . GLU A 1 92 ? 52.067 -17.391 -29.327 1.00 56.75 92 GLU A CA 1
ATOM 712 C C . GLU A 1 92 ? 51.919 -18.067 -30.693 1.00 56.75 92 GLU A C 1
ATOM 714 O O . GLU A 1 92 ? 51.257 -19.087 -30.844 1.00 56.75 92 GLU A O 1
ATOM 719 N N . LYS A 1 93 ? 52.551 -17.486 -31.718 1.00 53.88 93 LYS A N 1
ATOM 720 C CA . LYS A 1 93 ? 53.072 -18.239 -32.869 1.00 53.88 93 LYS A CA 1
ATOM 721 C C . LYS A 1 93 ? 54.357 -17.576 -33.338 1.00 53.88 93 LYS A C 1
ATOM 723 O O . LYS A 1 93 ? 54.286 -16.513 -33.944 1.00 53.88 93 LYS A O 1
ATOM 728 N N . THR A 1 94 ? 55.502 -18.184 -33.030 1.00 46.34 94 THR A N 1
ATOM 729 C CA . THR A 1 94 ? 56.664 -18.420 -33.919 1.00 46.34 94 THR A CA 1
ATOM 730 C C . THR A 1 94 ? 57.877 -18.742 -33.046 1.00 46.34 94 THR A C 1
ATOM 732 O O . THR A 1 94 ? 58.590 -17.839 -32.626 1.00 46.34 94 THR A O 1
ATOM 735 N N . GLN A 1 95 ? 58.135 -20.026 -32.808 1.00 42.34 95 GLN A N 1
ATOM 736 C CA . GLN A 1 95 ? 59.501 -20.547 -32.827 1.00 42.34 95 GLN A CA 1
ATOM 737 C C . GLN A 1 95 ? 59.442 -21.887 -33.559 1.00 42.34 95 GLN A C 1
ATOM 739 O O . GLN A 1 95 ? 58.896 -22.867 -33.055 1.00 42.34 95 GLN A O 1
ATOM 744 N N . GLN A 1 96 ? 59.888 -21.836 -34.811 1.00 43.00 96 GLN A N 1
ATOM 745 C CA . GLN A 1 96 ? 60.302 -22.974 -35.617 1.00 43.00 96 GLN A CA 1
ATOM 746 C C . GLN A 1 96 ? 61.809 -23.143 -35.433 1.00 43.00 96 GLN A C 1
ATOM 748 O O . GLN A 1 96 ? 62.480 -22.095 -35.275 1.00 43.00 96 GLN A O 1
#

Nearest PDB structures (foldseek):
  1u2h-assembly1_A-2  TM=3.413E-01  e=9.775E+00  Homo sapiens

pLDDT: mean 70.65, std 15.22, range [42.34, 92.44]

Radius of gyration: 30.69 Å; Cα contacts (8 Å, |Δi|>4): 71; chains: 1; bounding box: 84×35×76 Å

Sequence (96 aa):
MYIMCVSIVVLPLFIVPLTSQNSSIFVPSHDWQEVLPDQTIPPGLNVRQNIRTKYTEAKSIDKSSHVTDIISDGLEHALVNLSTYFRAGGAEKTQQ

Secondary structure (DSSP, 8-state):
-HHHHHHHHHSGGGT--------PBP---SS-EEEPTTPBPPSSEEEEE-TTT--EEEEEPPTT-SSSTTTHHHHHHHHHHHHHHHHHTTS-----

Solvent-accessible surface area (backbone atoms only — not comparable to full-atom values): 6286 Å² total; per-residue (Å²): 113,70,72,62,51,54,51,66,65,52,54,66,71,74,71,61,79,82,74,74,88,68,69,45,73,58,80,70,41,90,51,83,38,81,53,58,93,65,43,47,77,63,88,82,52,49,72,48,69,41,84,87,80,69,44,40,29,35,20,48,61,62,92,80,80,73,77,64,86,73,46,61,79,53,47,61,60,51,52,53,54,52,53,51,52,62,63,61,72,72,77,84,83,88,87,130